Protein AF-A0A7C5MTE4-F1 (afdb_monomer_lite)

Radius of gyration: 14.62 Å; chains: 1; bounding box: 48×25×39 Å

Sequence (108 aa):
MKKFMESFSFVKAYNRLTEVLTDQRLAALGNAFVNFAYSLALSQKKGQPSGAKVKGATLAEAFRKAGLREYMPSRVSSHMLADAAEALFVYAWLQKHMTLEEFVAVLC

Secondary structure (DSSP, 8-state):
--------TT-PPPSSHHHHHT-HHHHHHHHHHHHHHHHHHHHHHHTS----PPPHHHHHHHHHHTTGGGGS-SS--HHHHHHHHHHHHHHHHHTTSS-HHHHHHHH-

Structure (mmCIF, N/CA/C/O backbone):
data_AF-A0A7C5MTE4-F1
#
_entry.id   AF-A0A7C5MTE4-F1
#
loop_
_atom_site.group_PDB
_atom_site.id
_atom_site.type_symbol
_atom_site.label_atom_id
_atom_site.label_alt_id
_atom_site.label_comp_id
_atom_site.label_asym_id
_atom_site.label_entity_id
_atom_site.label_seq_id
_atom_site.pdbx_PDB_ins_code
_atom_site.Cartn_x
_atom_site.Cartn_y
_atom_site.Cartn_z
_atom_site.occupancy
_atom_site.B_iso_or_equiv
_atom_site.auth_seq_id
_atom_site.auth_comp_id
_atom_site.auth_asym_id
_atom_site.auth_atom_id
_atom_site.pdbx_PDB_model_num
ATOM 1 N N . MET A 1 1 ? -30.482 9.240 -11.917 1.00 42.16 1 MET A N 1
ATOM 2 C CA . MET A 1 1 ? -29.376 8.751 -11.059 1.00 42.16 1 MET A CA 1
ATOM 3 C C . MET A 1 1 ? -28.295 8.093 -11.917 1.00 42.16 1 MET A C 1
ATOM 5 O O . MET A 1 1 ? -28.307 6.882 -12.062 1.00 42.16 1 MET A O 1
ATOM 9 N N . LYS A 1 2 ? -27.404 8.865 -12.552 1.00 43.56 2 LYS A N 1
ATOM 10 C CA . LYS A 1 2 ? -26.249 8.344 -13.316 1.00 43.56 2 LYS A CA 1
ATOM 11 C C . LYS A 1 2 ? -25.186 9.445 -13.437 1.00 43.56 2 LYS A C 1
ATOM 13 O O . LYS A 1 2 ? -25.247 10.197 -14.401 1.00 43.56 2 LYS A O 1
ATOM 18 N N . LYS A 1 3 ? -24.291 9.590 -12.445 1.00 40.09 3 LYS A N 1
ATOM 19 C CA . LYS A 1 3 ? -22.984 10.293 -12.556 1.00 40.09 3 LYS A CA 1
ATOM 20 C C . LYS A 1 3 ? -22.188 10.292 -11.233 1.00 40.09 3 LYS A C 1
ATOM 22 O O . LYS A 1 3 ? -21.803 11.331 -10.723 1.00 40.09 3 LYS A O 1
ATOM 27 N N . PHE A 1 4 ? -21.935 9.120 -10.656 1.00 48.72 4 PHE A N 1
ATOM 28 C CA . PHE A 1 4 ? -20.853 8.968 -9.665 1.00 48.72 4 PHE A CA 1
ATOM 29 C C . PHE A 1 4 ? -19.835 7.962 -10.213 1.00 48.72 4 PHE A C 1
ATOM 31 O O . PHE A 1 4 ? -19.551 6.928 -9.628 1.00 48.72 4 PHE A O 1
ATOM 38 N N . MET A 1 5 ? -19.397 8.213 -11.444 1.00 48.75 5 MET A N 1
ATOM 39 C CA . MET A 1 5 ? -18.467 7.370 -12.191 1.00 48.75 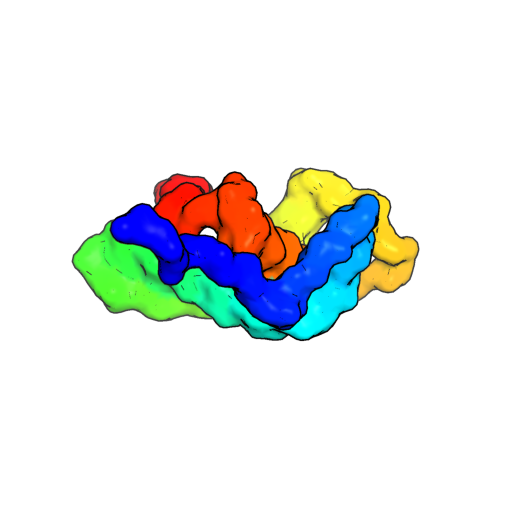5 MET A CA 1
ATOM 40 C C . MET A 1 5 ? -17.667 8.287 -13.107 1.00 48.75 5 MET A C 1
ATOM 42 O O . MET A 1 5 ? -17.851 8.312 -14.318 1.00 48.75 5 MET A O 1
ATOM 46 N N . GLU A 1 6 ? -16.809 9.095 -12.507 1.00 56.19 6 GLU A N 1
ATOM 47 C CA . GLU A 1 6 ? -15.646 9.583 -13.228 1.00 56.19 6 GLU A CA 1
ATOM 48 C C . GLU A 1 6 ? -14.462 8.840 -12.622 1.00 56.19 6 GLU A C 1
ATOM 50 O O . GLU A 1 6 ? -14.168 8.954 -11.432 1.00 56.19 6 GLU A O 1
ATOM 55 N N . SER A 1 7 ? -13.853 7.984 -13.446 1.00 69.75 7 SER A N 1
ATOM 56 C CA . SER A 1 7 ? -12.469 7.563 -13.261 1.00 69.75 7 SER A CA 1
ATOM 57 C C . SER A 1 7 ? -11.674 8.815 -12.892 1.00 69.75 7 SER A C 1
ATOM 59 O O . SER A 1 7 ? -11.816 9.857 -13.534 1.00 69.75 7 SER A O 1
ATOM 61 N N . PHE A 1 8 ? -10.915 8.744 -11.801 1.00 80.56 8 PHE A N 1
ATOM 62 C CA . PHE A 1 8 ? -10.058 9.843 -11.386 1.00 80.56 8 PHE A CA 1
ATOM 63 C C . PHE A 1 8 ? -9.223 10.289 -12.591 1.00 80.56 8 PHE A C 1
ATOM 65 O O . PHE A 1 8 ? -8.463 9.490 -13.131 1.00 80.56 8 PHE A O 1
ATOM 72 N N . SER A 1 9 ? -9.355 11.549 -13.018 1.00 84.50 9 SER A N 1
ATOM 73 C CA . SER A 1 9 ? -8.743 12.049 -14.263 1.00 84.50 9 SER A CA 1
ATOM 74 C C . SER A 1 9 ? -7.216 11.923 -14.295 1.00 84.50 9 SER A C 1
ATOM 76 O O . SER A 1 9 ? -6.603 11.935 -15.360 1.00 84.50 9 SER A O 1
ATOM 78 N N . PHE A 1 10 ? -6.597 11.788 -13.121 1.00 84.81 10 PHE A N 1
ATOM 79 C CA . PHE A 1 10 ? -5.164 11.582 -12.943 1.00 84.81 10 PHE A CA 1
ATOM 80 C C . PHE A 1 10 ? -4.734 10.106 -12.976 1.00 84.81 10 PHE A C 1
ATOM 82 O O . PHE A 1 10 ? -3.535 9.829 -12.995 1.00 84.81 10 PHE A O 1
ATOM 89 N N . VAL A 1 11 ? -5.675 9.159 -12.965 1.00 83.69 11 VAL A N 1
ATOM 90 C CA . VAL A 1 11 ? -5.390 7.723 -12.931 1.00 83.69 11 VAL A CA 1
ATOM 91 C C . VAL A 1 11 ? -5.332 7.184 -14.345 1.00 83.69 11 VAL A C 1
ATOM 93 O O . VAL A 1 11 ? -6.321 7.151 -15.073 1.00 83.69 11 VAL A O 1
ATOM 96 N N . LYS A 1 12 ? -4.143 6.727 -14.724 1.00 84.25 12 LYS A N 1
ATOM 97 C CA . LYS A 1 12 ? -3.902 6.086 -16.012 1.00 84.25 12 LYS A CA 1
ATOM 98 C C . LYS A 1 12 ? -4.240 4.597 -15.930 1.00 84.25 12 LYS A C 1
ATOM 100 O O . LYS A 1 12 ? -4.084 3.963 -14.885 1.00 84.25 12 LYS A O 1
ATOM 105 N N . ALA A 1 13 ? -4.683 4.028 -17.046 1.00 84.38 13 ALA A N 1
ATOM 106 C CA . ALA A 1 13 ? -4.636 2.584 -17.229 1.00 84.38 13 ALA A CA 1
ATOM 107 C C . ALA A 1 13 ? -3.184 2.204 -17.549 1.00 84.38 13 ALA A C 1
ATOM 109 O O . ALA A 1 13 ? -2.596 2.760 -18.478 1.00 84.38 13 ALA A O 1
ATOM 110 N N . TYR A 1 14 ? -2.606 1.307 -16.755 1.00 89.12 14 TYR A N 1
ATOM 111 C CA . TYR A 1 14 ? -1.260 0.791 -16.988 1.00 89.12 14 TYR A CA 1
ATOM 112 C C . TYR A 1 14 ? -1.365 -0.556 -17.692 1.00 89.12 14 TYR A C 1
ATOM 114 O O . TYR A 1 14 ? -2.251 -1.352 -17.386 1.00 89.12 14 TYR A O 1
ATOM 122 N N . ASN A 1 15 ? -0.456 -0.817 -18.628 1.00 89.12 15 ASN A N 1
ATOM 123 C CA . ASN A 1 15 ? -0.463 -2.065 -19.398 1.00 89.12 15 ASN A CA 1
ATOM 124 C C . ASN A 1 15 ? 0.425 -3.133 -18.757 1.00 89.12 15 ASN A C 1
ATOM 126 O O . ASN A 1 15 ? 0.342 -4.310 -19.106 1.00 89.12 15 ASN A O 1
ATOM 130 N N . ARG A 1 16 ? 1.314 -2.724 -17.846 1.00 93.19 16 ARG A N 1
ATOM 131 C CA . ARG A 1 16 ? 2.236 -3.613 -17.140 1.00 93.19 16 ARG A CA 1
ATOM 132 C C . ARG A 1 16 ? 2.239 -3.294 -15.655 1.00 93.19 16 ARG A C 1
ATOM 134 O O . ARG A 1 16 ? 2.305 -2.133 -15.263 1.00 93.19 16 ARG A O 1
ATOM 141 N N . LEU A 1 17 ? 2.265 -4.338 -14.829 1.00 94.00 17 LEU A N 1
ATOM 142 C CA . LEU A 1 17 ? 2.335 -4.199 -13.373 1.00 94.00 17 LEU A CA 1
ATOM 143 C C . LEU A 1 17 ? 3.559 -3.377 -12.934 1.00 94.00 17 LEU A C 1
ATOM 145 O O . LEU A 1 17 ? 3.439 -2.512 -12.075 1.00 94.00 17 LEU A O 1
ATOM 149 N N . THR A 1 18 ? 4.709 -3.573 -13.585 1.00 95.06 18 THR A N 1
ATOM 150 C CA . THR A 1 18 ? 5.941 -2.793 -13.373 1.00 95.06 18 THR A CA 1
ATOM 151 C C . THR A 1 18 ? 5.725 -1.281 -13.426 1.00 95.06 18 THR A C 1
ATOM 153 O O . THR A 1 18 ? 6.383 -0.553 -12.687 1.00 95.06 18 THR A O 1
ATOM 156 N N . GLU A 1 19 ? 4.830 -0.792 -14.288 1.00 95.44 19 GLU A N 1
ATOM 157 C CA . GLU A 1 19 ? 4.575 0.643 -14.434 1.00 95.44 19 GLU A CA 1
ATOM 158 C C . GLU A 1 19 ? 3.823 1.202 -13.220 1.00 95.44 19 GLU A C 1
ATOM 160 O O . GLU A 1 19 ? 4.171 2.273 -12.736 1.00 95.44 19 GLU A O 1
ATOM 165 N N . VAL A 1 20 ? 2.863 0.446 -12.672 1.00 96.50 20 VAL A N 1
ATOM 166 C CA . VAL A 1 20 ? 2.176 0.799 -11.417 1.00 96.50 20 VAL A CA 1
ATOM 167 C C . VAL A 1 20 ? 3.173 0.808 -10.262 1.00 96.50 20 VAL A C 1
ATOM 169 O O . VAL A 1 20 ? 3.257 1.777 -9.515 1.00 96.50 20 VAL A O 1
ATOM 172 N N . LEU A 1 21 ? 3.965 -0.262 -10.142 1.00 96.69 21 LEU A N 1
ATOM 173 C CA . LEU A 1 21 ? 4.901 -0.464 -9.033 1.00 96.69 21 LEU A CA 1
ATOM 174 C C . LEU A 1 21 ? 6.043 0.562 -8.989 1.00 96.69 21 LEU A C 1
ATOM 176 O O . LEU A 1 21 ? 6.697 0.711 -7.961 1.00 96.69 21 LEU A O 1
ATOM 180 N N . THR A 1 22 ? 6.322 1.241 -10.103 1.00 95.75 22 THR A N 1
ATOM 181 C CA . THR A 1 22 ? 7.396 2.242 -10.200 1.00 95.75 22 THR A CA 1
ATOM 182 C C . THR A 1 22 ? 6.879 3.680 -10.278 1.00 95.75 22 THR A C 1
ATOM 184 O O . THR A 1 22 ? 7.687 4.612 -10.312 1.00 95.75 22 THR A O 1
ATOM 187 N N . ASP A 1 23 ? 5.558 3.893 -10.241 1.00 96.44 23 ASP A N 1
ATOM 188 C CA . ASP A 1 23 ? 4.969 5.229 -10.270 1.00 96.44 23 ASP A CA 1
ATOM 189 C C . ASP A 1 23 ? 5.071 5.919 -8.901 1.00 96.44 23 ASP A C 1
ATOM 191 O O . ASP A 1 23 ? 4.331 5.648 -7.955 1.00 96.44 23 ASP A O 1
ATOM 195 N N . GLN A 1 24 ? 5.987 6.880 -8.820 1.00 96.19 24 GLN A N 1
ATOM 196 C CA . GLN A 1 24 ? 6.267 7.646 -7.606 1.00 96.19 24 GLN A CA 1
ATOM 197 C C . GLN A 1 24 ? 5.107 8.551 -7.165 1.00 96.19 24 GLN A C 1
ATOM 199 O O . GLN A 1 24 ? 4.979 8.866 -5.983 1.00 96.19 24 GLN A O 1
ATOM 204 N N . ARG A 1 25 ? 4.243 8.987 -8.093 1.00 96.56 25 ARG A N 1
ATOM 205 C CA . ARG A 1 25 ? 3.075 9.814 -7.750 1.00 96.56 25 ARG A CA 1
ATOM 206 C C . ARG A 1 25 ? 1.975 8.950 -7.146 1.00 96.56 25 ARG A C 1
ATOM 208 O O . ARG A 1 25 ? 1.338 9.382 -6.186 1.00 96.56 25 ARG A O 1
ATOM 215 N N . LEU A 1 26 ? 1.789 7.733 -7.667 1.00 96.88 26 LEU A N 1
ATOM 216 C CA . LEU A 1 26 ? 0.923 6.741 -7.032 1.00 96.88 26 LEU A CA 1
ATOM 217 C C . LEU A 1 26 ? 1.467 6.334 -5.666 1.00 96.88 26 LEU A C 1
ATOM 219 O O . LEU A 1 26 ? 0.688 6.315 -4.723 1.00 96.88 26 LEU A O 1
ATOM 223 N N . ALA A 1 27 ? 2.773 6.095 -5.523 1.00 97.81 27 ALA A N 1
ATOM 224 C CA . ALA A 1 27 ? 3.376 5.785 -4.225 1.00 97.81 27 ALA A CA 1
ATOM 225 C C . ALA A 1 27 ? 3.116 6.893 -3.191 1.00 97.81 27 ALA A C 1
ATOM 227 O O . ALA A 1 27 ? 2.644 6.618 -2.092 1.00 97.81 27 ALA A O 1
ATOM 228 N N . ALA A 1 28 ? 3.301 8.165 -3.564 1.00 97.81 28 ALA A N 1
ATOM 229 C CA . ALA A 1 28 ? 3.045 9.292 -2.667 1.00 97.81 28 ALA A CA 1
ATOM 230 C C . ALA A 1 28 ? 1.586 9.354 -2.169 1.00 97.81 28 ALA A C 1
ATOM 232 O O . ALA A 1 28 ? 1.347 9.584 -0.980 1.00 97.81 28 ALA A O 1
ATOM 233 N N . LEU A 1 29 ? 0.606 9.122 -3.051 1.00 97.88 29 LEU A N 1
ATOM 234 C CA . LEU A 1 29 ? -0.804 9.015 -2.655 1.00 97.88 29 LEU A CA 1
ATOM 235 C C . LEU A 1 29 ? -1.062 7.736 -1.841 1.00 97.88 29 LEU A C 1
ATOM 237 O O . LEU A 1 29 ? -1.822 7.747 -0.870 1.00 97.88 29 LEU A O 1
ATOM 241 N N . GLY A 1 30 ? -0.400 6.647 -2.217 1.00 97.81 30 GLY A N 1
ATOM 242 C CA . GLY A 1 30 ? -0.482 5.344 -1.580 1.00 97.81 30 GLY A CA 1
ATOM 243 C C . GLY A 1 30 ? -0.012 5.346 -0.141 1.00 97.81 30 GLY A C 1
ATOM 244 O O . GLY A 1 30 ? -0.701 4.796 0.708 1.00 97.81 30 GLY A O 1
ATOM 245 N N . ASN A 1 31 ? 1.063 6.057 0.179 1.00 98.00 31 ASN A N 1
ATOM 246 C CA . ASN A 1 31 ? 1.511 6.253 1.552 1.00 98.00 31 ASN A CA 1
ATOM 247 C C . ASN A 1 31 ? 0.392 6.842 2.432 1.00 98.00 31 ASN A C 1
ATOM 249 O O . ASN A 1 31 ? 0.130 6.364 3.538 1.00 98.00 31 ASN A O 1
ATOM 253 N N . ALA A 1 32 ? -0.326 7.861 1.944 1.00 98.00 32 ALA A N 1
ATOM 254 C CA . ALA A 1 32 ? -1.453 8.437 2.680 1.00 98.00 32 ALA A CA 1
ATOM 255 C C . ALA A 1 32 ? -2.611 7.433 2.824 1.00 98.00 32 ALA A C 1
ATOM 257 O O . ALA A 1 32 ? -3.140 7.260 3.924 1.00 98.00 32 ALA A O 1
ATOM 258 N N . PHE A 1 33 ? -2.960 6.737 1.739 1.00 97.88 33 PHE A N 1
ATOM 259 C CA . PHE A 1 33 ? -4.020 5.727 1.720 1.00 97.88 33 PHE A CA 1
ATOM 260 C C . PHE A 1 33 ? -3.743 4.563 2.684 1.00 97.88 33 PHE A C 1
ATOM 262 O O . PHE A 1 33 ? -4.586 4.233 3.515 1.00 97.88 33 PHE A O 1
ATOM 269 N N . VAL A 1 34 ? -2.546 3.981 2.628 1.00 97.56 34 VAL A N 1
ATOM 270 C CA . VAL A 1 34 ? -2.124 2.845 3.459 1.00 97.56 34 VAL A CA 1
ATOM 271 C C . VAL A 1 34 ? -2.121 3.214 4.933 1.00 97.56 34 VAL A C 1
ATOM 273 O O . VAL A 1 34 ? -2.642 2.466 5.759 1.00 97.56 34 VAL A O 1
ATOM 276 N N . ASN A 1 35 ? -1.586 4.387 5.277 1.00 97.88 35 ASN A N 1
ATOM 277 C CA . ASN A 1 35 ? -1.598 4.860 6.659 1.00 97.88 35 ASN A CA 1
ATOM 278 C C . ASN A 1 35 ? -3.026 5.069 7.174 1.00 97.88 35 ASN A C 1
ATOM 280 O O . ASN A 1 35 ? -3.306 4.759 8.333 1.00 97.88 35 ASN A O 1
ATOM 284 N N . PHE A 1 36 ? -3.935 5.560 6.328 1.00 97.94 36 PHE A N 1
ATOM 285 C CA . PHE A 1 36 ? -5.337 5.717 6.694 1.00 97.94 36 PHE A CA 1
ATOM 286 C C . PHE A 1 36 ? -6.031 4.365 6.895 1.00 97.94 36 PHE A C 1
ATOM 288 O O . PHE A 1 36 ? -6.603 4.143 7.961 1.00 97.94 36 PHE A O 1
ATOM 295 N N . ALA A 1 37 ? -5.916 3.439 5.939 1.00 97.38 37 ALA A N 1
ATOM 296 C CA . ALA A 1 37 ? -6.485 2.094 6.048 1.00 97.38 37 ALA A CA 1
ATOM 297 C C . ALA A 1 37 ? -5.966 1.353 7.294 1.00 97.38 37 ALA A C 1
ATOM 299 O O . ALA A 1 37 ? -6.746 0.800 8.068 1.00 97.38 37 ALA A O 1
ATOM 300 N N . TYR A 1 38 ? -4.660 1.426 7.559 1.00 97.06 38 TYR A N 1
ATOM 301 C CA . TYR A 1 38 ? -4.062 0.843 8.760 1.00 97.06 38 TYR A CA 1
ATOM 302 C C . TYR A 1 38 ? -4.555 1.508 10.052 1.00 97.06 38 TYR A C 1
ATOM 304 O O . TYR A 1 38 ? -4.852 0.828 11.033 1.00 97.06 38 TYR A O 1
ATOM 312 N N . SER A 1 39 ? -4.682 2.837 10.061 1.00 97.50 39 SER A N 1
ATOM 313 C CA . SER A 1 39 ? -5.222 3.579 11.207 1.00 97.50 39 SER A CA 1
ATOM 314 C C . SER A 1 39 ? -6.678 3.207 11.493 1.00 97.50 39 SER A C 1
ATOM 316 O O . SER A 1 39 ? -7.054 3.057 12.656 1.00 97.50 39 SER A O 1
ATOM 318 N N . LEU A 1 40 ? -7.489 2.996 10.453 1.00 97.12 40 LEU A N 1
ATOM 319 C CA . LEU A 1 40 ? -8.862 2.514 10.591 1.00 97.12 40 LEU A CA 1
ATOM 320 C C . LEU A 1 40 ? -8.913 1.099 11.172 1.00 97.12 40 LEU A C 1
ATOM 322 O O . LEU A 1 40 ? -9.618 0.889 12.157 1.00 97.12 40 LEU A O 1
ATOM 326 N N . ALA A 1 41 ? -8.121 0.164 10.640 1.00 96.31 41 ALA A N 1
ATOM 327 C CA . ALA A 1 41 ? -8.028 -1.197 11.176 1.00 96.31 41 ALA A CA 1
ATOM 328 C C . ALA A 1 41 ? -7.599 -1.196 12.653 1.00 96.31 41 ALA 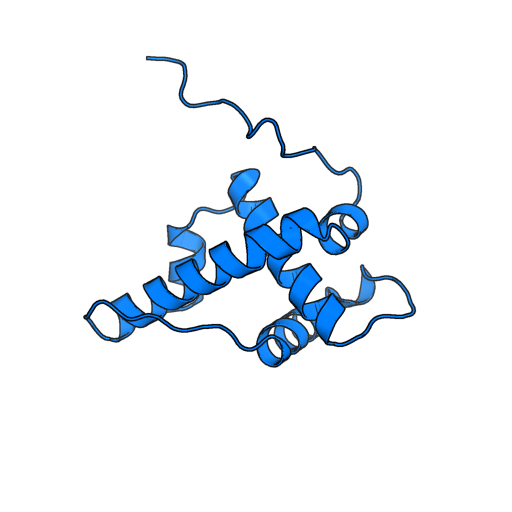A C 1
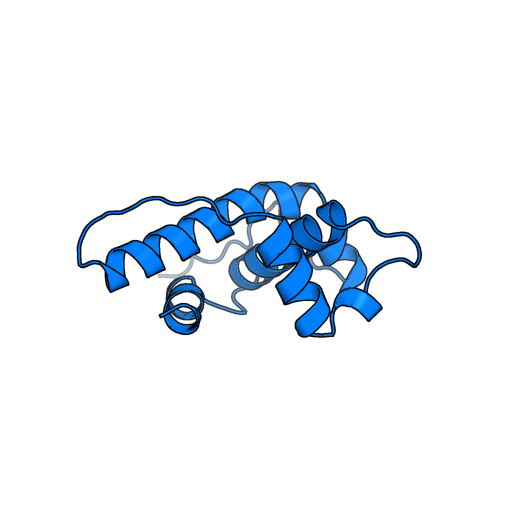ATOM 330 O O . ALA A 1 41 ? -8.192 -1.868 13.500 1.00 96.31 41 ALA A O 1
ATOM 331 N N . LEU A 1 42 ? -6.615 -0.363 13.000 1.00 96.88 42 LEU A N 1
ATOM 332 C CA . LEU A 1 42 ? -6.171 -0.189 14.380 1.00 96.88 42 LEU A CA 1
ATOM 333 C C . LEU A 1 42 ? -7.268 0.406 15.272 1.00 96.88 42 LEU A C 1
ATOM 335 O O . LEU A 1 42 ? -7.404 -0.005 16.424 1.00 96.88 42 LEU A O 1
ATOM 339 N N . SER A 1 43 ? -8.036 1.365 14.755 1.00 96.50 43 SER A N 1
ATOM 340 C CA . SER A 1 43 ? -9.148 1.988 15.477 1.00 96.50 43 SER A CA 1
ATOM 341 C C . SER A 1 43 ? -10.251 0.981 15.779 1.00 96.50 43 SER A C 1
ATOM 343 O O . SER A 1 43 ? -10.722 0.923 16.913 1.00 96.50 43 SER A O 1
ATOM 345 N N . GLN A 1 44 ? -10.616 0.146 14.798 1.00 95.19 44 GLN A N 1
ATOM 346 C CA . GLN A 1 44 ? -11.592 -0.931 14.976 1.00 95.19 44 GLN A CA 1
ATOM 347 C C . GLN A 1 44 ? -11.116 -1.936 16.024 1.00 95.19 44 GLN A C 1
ATOM 349 O O . GLN A 1 44 ? -11.840 -2.227 16.972 1.00 95.19 44 GLN A O 1
ATOM 354 N N . LYS A 1 45 ? -9.860 -2.386 15.922 1.00 94.62 45 LYS A N 1
ATOM 355 C CA . LYS A 1 45 ? -9.266 -3.328 16.879 1.00 94.62 45 LYS A CA 1
ATOM 356 C C . LYS A 1 45 ? -9.217 -2.787 18.311 1.00 94.62 45 LYS A C 1
ATOM 358 O O . LYS A 1 45 ? -9.312 -3.559 19.259 1.00 94.62 45 LYS A O 1
ATOM 363 N N . LYS A 1 46 ? -9.038 -1.474 18.479 1.00 95.62 46 LYS A N 1
ATOM 364 C CA . LYS A 1 46 ? -8.979 -0.814 19.794 1.00 95.62 46 LYS A CA 1
ATOM 365 C C . LYS A 1 46 ? -10.335 -0.337 20.317 1.00 95.62 46 LYS A C 1
ATOM 367 O O . LYS A 1 46 ? -10.408 0.045 21.479 1.00 95.62 46 LYS A O 1
ATOM 372 N N . GLY A 1 47 ? -11.372 -0.295 19.480 1.00 96.69 47 GLY A N 1
ATOM 373 C CA . GLY A 1 47 ? -12.671 0.289 19.828 1.00 96.69 47 GLY A CA 1
ATOM 374 C C . GLY A 1 47 ? -12.657 1.814 20.013 1.00 96.69 47 GLY A C 1
ATOM 375 O O . GLY A 1 47 ? -13.601 2.362 20.573 1.00 96.69 47 GLY A O 1
ATOM 376 N N . GLN A 1 48 ? -11.608 2.514 19.563 1.00 96.75 48 GLN A N 1
ATOM 377 C CA . GLN A 1 48 ? -11.501 3.974 19.669 1.00 96.75 48 GLN A CA 1
ATOM 378 C C . GLN A 1 48 ? -10.707 4.573 18.495 1.00 96.75 48 GLN A C 1
ATOM 380 O O . GLN A 1 48 ? -9.748 3.939 18.033 1.00 96.75 48 GLN A O 1
ATOM 385 N N . PRO A 1 49 ? -11.025 5.802 18.038 1.00 96.88 49 PRO A N 1
ATOM 386 C CA . PRO A 1 49 ? -10.271 6.475 16.981 1.00 96.88 49 PRO A CA 1
ATOM 387 C C . PRO A 1 49 ? -8.772 6.543 17.300 1.00 96.88 49 PRO A C 1
ATOM 389 O O . PRO A 1 49 ? -8.363 7.023 18.356 1.00 96.88 49 PRO A O 1
ATOM 392 N N . SER A 1 50 ? -7.948 6.028 16.393 1.00 95.94 50 SER A N 1
ATOM 393 C CA . SER A 1 50 ? -6.499 5.896 16.539 1.00 95.94 50 SER A CA 1
ATOM 394 C C . SER A 1 50 ? -5.798 6.166 15.208 1.00 95.94 50 SER A C 1
ATOM 396 O O . SER A 1 50 ? -6.307 5.818 14.147 1.00 95.94 50 SER A O 1
ATOM 398 N N . GLY A 1 51 ? -4.599 6.746 15.266 1.00 95.69 51 GLY A N 1
ATOM 399 C CA . GLY A 1 51 ? -3.748 6.984 14.100 1.00 95.69 51 GLY A CA 1
ATOM 400 C C . GLY A 1 51 ? -2.398 6.293 14.245 1.00 95.69 51 GLY A C 1
ATOM 401 O O . GLY A 1 51 ? -1.796 6.324 15.319 1.00 95.69 51 GLY A O 1
ATOM 402 N N . ALA A 1 52 ? -1.910 5.676 13.173 1.00 95.00 52 ALA A N 1
ATOM 403 C CA . ALA A 1 52 ? -0.571 5.108 13.121 1.00 95.00 52 ALA A CA 1
ATOM 404 C C . ALA A 1 52 ? -0.004 5.154 11.700 1.00 95.00 52 ALA A C 1
ATOM 406 O O . ALA A 1 52 ? -0.727 5.008 10.717 1.00 95.00 52 ALA A O 1
ATOM 407 N N . LYS A 1 53 ? 1.316 5.325 11.606 1.00 95.62 53 LYS A N 1
ATOM 408 C CA . LYS A 1 53 ? 2.045 5.189 10.345 1.00 95.62 53 LYS A CA 1
ATOM 409 C C . LYS A 1 53 ? 2.621 3.788 10.221 1.00 95.62 53 LYS A C 1
ATOM 411 O O . LYS A 1 53 ? 3.226 3.282 11.171 1.00 95.62 53 LYS A O 1
ATOM 416 N N . VAL A 1 54 ? 2.462 3.186 9.050 1.00 94.44 54 VAL A N 1
ATOM 417 C CA . VAL A 1 54 ? 3.099 1.913 8.720 1.00 94.44 54 VAL A CA 1
ATOM 418 C C . VAL A 1 54 ? 4.579 2.172 8.455 1.00 94.44 54 VAL A C 1
ATOM 420 O O . VAL A 1 54 ? 4.957 3.122 7.774 1.00 94.44 54 VAL A O 1
ATOM 423 N N . LYS A 1 55 ? 5.456 1.342 9.025 1.00 95.25 55 LYS A N 1
ATOM 424 C CA . LYS A 1 55 ? 6.895 1.446 8.766 1.00 95.25 55 LYS A CA 1
ATOM 425 C C . LYS A 1 55 ? 7.186 0.928 7.357 1.00 95.25 55 LYS A C 1
ATOM 427 O O . LYS A 1 55 ? 6.823 -0.204 7.043 1.00 95.25 55 LYS A O 1
ATOM 432 N N . GLY A 1 56 ? 7.937 1.687 6.558 1.00 94.50 56 GLY A N 1
ATOM 433 C CA . GLY A 1 56 ? 8.324 1.264 5.204 1.00 94.50 56 GLY A CA 1
ATOM 434 C C . GLY A 1 56 ? 9.053 -0.087 5.168 1.00 94.50 56 GLY A C 1
ATOM 435 O O . GLY A 1 56 ? 8.832 -0.885 4.266 1.00 94.50 56 GLY A O 1
ATOM 436 N N . ALA A 1 57 ? 9.846 -0.413 6.197 1.00 96.44 57 ALA A N 1
ATOM 437 C CA . ALA A 1 57 ? 10.479 -1.730 6.317 1.00 96.44 57 ALA A CA 1
ATOM 438 C C . ALA A 1 57 ? 9.457 -2.884 6.361 1.00 96.44 57 ALA A C 1
ATOM 440 O O . ALA A 1 57 ? 9.677 -3.911 5.723 1.00 96.44 57 ALA A O 1
ATOM 441 N N . THR A 1 58 ? 8.326 -2.696 7.051 1.00 96.12 58 THR A N 1
ATOM 442 C CA . THR A 1 58 ? 7.238 -3.682 7.121 1.00 96.12 58 THR A CA 1
ATOM 443 C C . THR A 1 58 ? 6.572 -3.865 5.758 1.00 96.12 58 THR A C 1
ATOM 445 O O . THR A 1 58 ? 6.350 -5.000 5.345 1.00 96.12 58 THR A O 1
ATOM 448 N N . LEU A 1 59 ? 6.316 -2.774 5.025 1.00 96.31 59 LEU A N 1
ATOM 449 C CA . LEU A 1 59 ? 5.758 -2.840 3.668 1.00 96.31 59 LEU A CA 1
ATOM 450 C C . LEU A 1 59 ? 6.715 -3.530 2.694 1.00 96.31 59 LEU A C 1
ATOM 452 O O . LEU A 1 59 ? 6.311 -4.429 1.963 1.00 96.31 59 LEU A O 1
ATOM 456 N N . ALA A 1 60 ? 7.998 -3.174 2.734 1.00 97.19 60 ALA A N 1
ATOM 457 C CA . ALA A 1 60 ? 9.017 -3.791 1.895 1.00 97.19 60 ALA A CA 1
ATOM 458 C C . ALA A 1 60 ? 9.159 -5.297 2.164 1.00 97.19 60 ALA A C 1
ATOM 460 O O . ALA A 1 60 ? 9.348 -6.084 1.237 1.00 97.19 60 ALA A O 1
ATOM 461 N N . GLU A 1 61 ? 9.081 -5.713 3.429 1.00 96.94 61 GLU A N 1
ATOM 462 C CA . GLU A 1 61 ? 9.103 -7.126 3.800 1.00 96.94 61 GLU A CA 1
ATOM 463 C C . GLU A 1 61 ? 7.843 -7.858 3.326 1.00 96.94 61 GLU A C 1
ATOM 465 O O . GLU A 1 61 ? 7.964 -8.922 2.718 1.00 96.94 61 GLU A O 1
ATOM 470 N N . ALA A 1 62 ? 6.656 -7.282 3.536 1.00 95.44 62 ALA A N 1
ATOM 471 C CA . ALA A 1 62 ? 5.395 -7.843 3.054 1.00 95.44 62 ALA A CA 1
ATOM 472 C C . ALA A 1 62 ? 5.404 -8.014 1.527 1.00 95.44 62 ALA A C 1
ATOM 474 O O . ALA A 1 62 ? 5.057 -9.079 1.022 1.00 95.44 62 ALA A O 1
ATOM 475 N N . PHE A 1 63 ? 5.905 -7.016 0.798 1.00 96.25 63 PHE A N 1
ATOM 476 C CA . PHE A 1 63 ? 6.033 -7.053 -0.657 1.00 96.25 63 PHE A CA 1
ATOM 477 C C . PHE A 1 63 ? 6.960 -8.181 -1.139 1.00 96.25 63 PHE A C 1
ATOM 479 O O . PHE A 1 63 ? 6.652 -8.874 -2.108 1.00 96.25 63 PHE A O 1
ATOM 486 N N . ARG A 1 64 ? 8.082 -8.419 -0.439 1.00 95.94 64 ARG A N 1
ATOM 487 C CA . ARG A 1 64 ? 8.969 -9.563 -0.726 1.00 95.94 64 ARG A CA 1
ATOM 488 C C . ARG A 1 64 ? 8.285 -10.896 -0.435 1.00 95.94 64 ARG A C 1
ATOM 490 O O . ARG A 1 64 ? 8.366 -11.798 -1.261 1.00 95.94 64 ARG A O 1
ATOM 497 N N . LYS A 1 65 ? 7.621 -11.017 0.718 1.00 96.81 65 LYS A N 1
ATOM 498 C CA . LYS A 1 65 ? 6.919 -12.245 1.127 1.00 96.81 65 LYS A CA 1
ATOM 499 C C . LYS A 1 65 ? 5.763 -12.596 0.192 1.00 96.81 65 LYS A C 1
ATOM 501 O O . LYS A 1 65 ? 5.498 -13.772 -0.009 1.00 96.81 65 LYS A O 1
ATOM 506 N N . ALA A 1 66 ? 5.136 -11.595 -0.420 1.00 95.00 66 ALA A N 1
ATOM 507 C CA . ALA A 1 66 ? 4.103 -11.774 -1.436 1.00 95.00 66 ALA A CA 1
ATOM 508 C C . ALA A 1 66 ? 4.647 -12.229 -2.808 1.00 95.00 66 ALA A C 1
ATOM 510 O O . ALA A 1 66 ? 3.875 -12.346 -3.753 1.00 95.00 66 ALA A O 1
ATOM 511 N N . GLY A 1 67 ? 5.963 -12.429 -2.964 1.00 95.25 67 GLY A N 1
ATOM 512 C CA . GLY A 1 67 ? 6.581 -12.808 -4.241 1.00 95.25 67 GLY A CA 1
ATOM 513 C C . GLY A 1 67 ? 6.670 -11.666 -5.259 1.00 95.25 67 GLY A C 1
ATOM 514 O O . GLY A 1 67 ? 7.297 -11.815 -6.300 1.00 95.25 67 GLY A O 1
ATOM 515 N N . LEU A 1 68 ? 6.147 -10.476 -4.944 1.00 95.50 68 LEU A N 1
ATOM 516 C CA . LEU A 1 68 ? 6.009 -9.377 -5.905 1.00 95.50 68 LEU A CA 1
ATOM 517 C C . LEU A 1 68 ? 7.340 -8.723 -6.308 1.00 95.50 68 LEU A C 1
ATOM 519 O O . LEU A 1 68 ? 7.404 -7.942 -7.259 1.00 95.50 68 LEU A O 1
ATOM 523 N N . ARG A 1 69 ? 8.432 -9.057 -5.612 1.00 93.19 69 ARG A N 1
ATOM 524 C CA . ARG A 1 69 ? 9.787 -8.593 -5.937 1.00 93.19 69 ARG A CA 1
ATOM 525 C C . ARG A 1 69 ? 10.209 -8.964 -7.363 1.00 93.19 69 ARG A C 1
ATOM 527 O O . ARG A 1 69 ? 11.011 -8.230 -7.938 1.00 93.19 69 ARG A O 1
ATOM 534 N N . GLU A 1 70 ? 9.712 -10.060 -7.928 1.00 93.94 70 GLU A N 1
ATOM 535 C CA . GLU A 1 70 ? 10.057 -10.489 -9.293 1.00 93.94 70 GLU A CA 1
ATOM 536 C C . GLU A 1 70 ? 9.556 -9.519 -10.375 1.00 93.94 70 GLU A C 1
ATOM 538 O O . GLU A 1 70 ? 10.196 -9.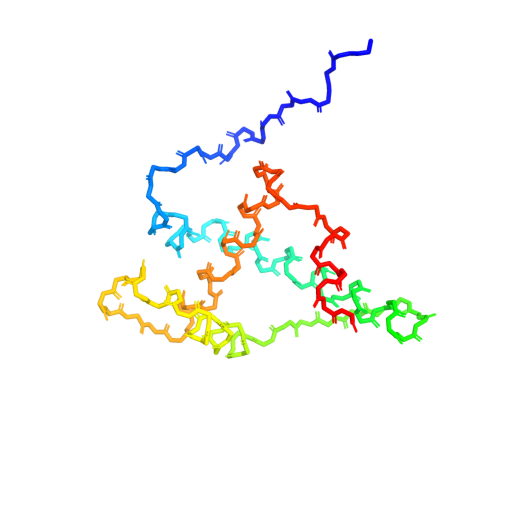366 -11.411 1.00 93.94 70 GLU A O 1
ATOM 543 N N . TYR A 1 71 ? 8.480 -8.776 -10.091 1.00 94.56 71 TYR A N 1
ATOM 544 C CA . TYR A 1 71 ? 7.939 -7.737 -10.971 1.00 94.56 71 TYR A CA 1
ATOM 545 C C . TYR A 1 71 ? 8.663 -6.397 -10.823 1.00 94.56 71 TYR A C 1
ATOM 547 O O . TYR A 1 71 ? 8.238 -5.408 -11.407 1.00 94.56 71 TYR A O 1
ATOM 555 N N . MET A 1 72 ? 9.736 -6.324 -10.035 1.00 95.25 72 MET A N 1
ATOM 556 C CA . MET A 1 72 ? 10.520 -5.103 -9.862 1.00 95.25 72 MET A CA 1
ATOM 557 C C . MET A 1 72 ? 11.814 -5.155 -10.680 1.00 95.25 72 MET A C 1
ATOM 559 O O . MET A 1 72 ? 12.395 -6.234 -10.837 1.00 95.25 72 MET A O 1
ATOM 563 N N . PRO A 1 73 ? 12.343 -3.999 -11.130 1.00 92.81 73 PRO A N 1
ATOM 564 C CA . PRO A 1 73 ? 13.650 -3.930 -11.777 1.00 92.81 73 PRO A CA 1
ATOM 565 C C . PRO A 1 73 ? 14.763 -4.613 -10.965 1.00 92.81 73 PRO A C 1
ATOM 567 O O . PRO A 1 73 ? 14.685 -4.773 -9.743 1.00 92.81 73 PRO A O 1
ATOM 570 N N . SER A 1 74 ? 15.845 -5.009 -11.635 1.00 88.00 74 SER A N 1
ATOM 571 C CA . SER A 1 74 ? 16.922 -5.792 -11.015 1.00 88.00 74 SER A CA 1
ATOM 572 C C . SER A 1 74 ? 17.562 -5.071 -9.822 1.00 88.00 74 SER A C 1
ATOM 574 O O . SER A 1 74 ? 17.822 -5.693 -8.794 1.00 88.00 74 SER A O 1
ATOM 576 N N . ARG A 1 75 ? 17.769 -3.750 -9.927 1.00 87.50 75 ARG A N 1
ATOM 577 C CA . ARG A 1 75 ? 18.349 -2.911 -8.868 1.00 87.50 75 ARG A CA 1
ATOM 578 C C 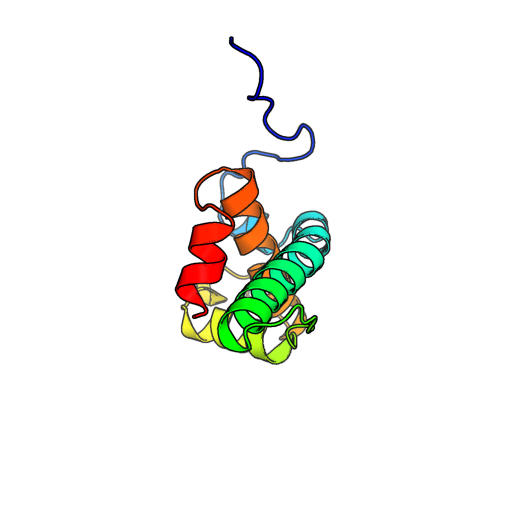. ARG A 1 75 ? 17.247 -2.192 -8.099 1.00 87.50 75 ARG A C 1
ATOM 580 O O . ARG A 1 75 ? 16.773 -1.154 -8.549 1.00 87.50 75 ARG A O 1
ATOM 587 N N . VAL A 1 76 ? 16.873 -2.725 -6.934 1.00 90.81 76 VAL A N 1
ATOM 588 C CA . VAL A 1 76 ? 15.888 -2.080 -6.054 1.00 90.81 76 VAL A CA 1
ATOM 589 C C . VAL A 1 76 ? 16.306 -2.035 -4.591 1.00 90.81 76 VAL A C 1
ATOM 591 O O . VAL A 1 76 ? 16.800 -3.014 -4.036 1.00 90.81 76 VAL A O 1
ATOM 594 N N . SER A 1 77 ? 16.092 -0.877 -3.967 1.00 93.25 77 SER A N 1
ATOM 595 C CA . SER A 1 77 ? 16.292 -0.635 -2.543 1.00 93.25 77 SER A CA 1
ATOM 596 C C . SER A 1 77 ? 15.064 -1.076 -1.743 1.00 93.25 77 SER A C 1
ATOM 598 O O . SER A 1 77 ? 13.976 -1.252 -2.289 1.00 93.25 77 SER A O 1
ATOM 600 N N . SER A 1 78 ? 15.215 -1.221 -0.423 1.00 92.56 78 SER A N 1
ATOM 601 C CA . SER A 1 78 ? 14.069 -1.522 0.444 1.00 92.56 78 SER A CA 1
ATOM 602 C C . SER A 1 78 ? 13.023 -0.404 0.447 1.00 92.56 78 SER A C 1
ATOM 604 O O . SER A 1 78 ? 11.847 -0.700 0.602 1.00 92.56 78 SER A O 1
ATOM 606 N N . HIS A 1 79 ? 13.437 0.852 0.253 1.00 95.31 79 HIS A N 1
ATOM 607 C CA . HIS A 1 79 ? 12.517 1.984 0.141 1.00 95.31 79 HIS A CA 1
ATOM 608 C C . HIS A 1 79 ? 11.636 1.857 -1.104 1.00 95.31 79 HIS A C 1
ATOM 610 O O . HIS A 1 79 ? 10.422 1.893 -0.975 1.00 95.31 79 HIS A O 1
ATOM 616 N N . MET A 1 80 ? 12.224 1.554 -2.267 1.00 96.19 80 MET A N 1
ATOM 617 C CA . MET A 1 80 ? 11.450 1.382 -3.503 1.00 96.19 80 MET A CA 1
ATOM 618 C C . MET A 1 80 ? 10.463 0.210 -3.440 1.00 96.19 80 MET A C 1
ATOM 620 O O . MET A 1 80 ? 9.447 0.235 -4.120 1.00 96.19 80 MET A O 1
ATOM 624 N N . LEU A 1 81 ? 10.736 -0.822 -2.635 1.00 97.19 81 LEU A N 1
ATOM 625 C CA . LEU A 1 81 ? 9.774 -1.909 -2.416 1.00 97.19 81 LEU A CA 1
ATOM 626 C C . LEU A 1 81 ? 8.595 -1.482 -1.536 1.00 97.19 81 LEU A C 1
ATOM 628 O O . LEU A 1 81 ? 7.490 -1.975 -1.735 1.00 97.19 81 LEU A O 1
ATOM 632 N N . ALA A 1 82 ? 8.824 -0.589 -0.570 1.00 97.62 82 ALA A N 1
ATOM 633 C CA . ALA A 1 82 ? 7.744 -0.004 0.215 1.00 97.62 82 ALA A CA 1
ATOM 634 C C . ALA A 1 82 ? 6.862 0.882 -0.676 1.00 97.62 82 ALA A C 1
ATOM 636 O O . ALA A 1 82 ? 5.653 0.678 -0.720 1.00 97.62 82 ALA A O 1
ATOM 637 N N . ASP A 1 83 ? 7.485 1.762 -1.460 1.00 98.19 83 ASP A N 1
ATOM 638 C CA . ASP A 1 83 ? 6.797 2.662 -2.390 1.00 98.19 83 ASP A CA 1
ATOM 639 C C . ASP A 1 83 ? 5.984 1.876 -3.434 1.00 98.19 83 ASP A C 1
ATOM 641 O O . ASP A 1 83 ? 4.853 2.233 -3.755 1.00 98.19 83 ASP A O 1
ATOM 645 N N . ALA A 1 84 ? 6.526 0.757 -3.928 1.00 97.94 84 ALA A N 1
ATOM 646 C CA . ALA A 1 84 ? 5.826 -0.134 -4.849 1.00 97.94 84 ALA A CA 1
ATOM 647 C C . ALA A 1 84 ? 4.568 -0.757 -4.225 1.00 97.94 84 ALA A C 1
ATOM 649 O O . ALA A 1 84 ? 3.536 -0.863 -4.890 1.00 97.94 84 ALA A O 1
ATOM 650 N N . ALA A 1 85 ? 4.632 -1.151 -2.948 1.00 97.88 85 ALA A N 1
ATOM 651 C CA . ALA A 1 85 ? 3.469 -1.650 -2.218 1.00 97.88 85 ALA A CA 1
ATOM 652 C C . ALA A 1 85 ? 2.404 -0.553 -2.053 1.00 97.88 85 ALA A C 1
ATOM 654 O O . ALA A 1 85 ? 1.222 -0.793 -2.297 1.00 97.88 85 ALA A O 1
ATOM 655 N N . GLU A 1 86 ? 2.824 0.660 -1.691 1.00 98.31 86 GLU A N 1
ATOM 656 C CA . GLU A 1 86 ? 1.945 1.824 -1.548 1.00 98.31 86 GLU A CA 1
ATOM 657 C C . GLU A 1 86 ? 1.239 2.165 -2.865 1.00 98.31 86 GLU A C 1
ATOM 659 O O . GLU A 1 86 ? 0.013 2.316 -2.889 1.00 98.31 86 GLU A O 1
ATOM 664 N N . ALA A 1 87 ? 1.994 2.222 -3.966 1.00 98.00 87 ALA A N 1
ATOM 665 C CA . ALA A 1 87 ? 1.462 2.472 -5.300 1.00 98.00 87 ALA A CA 1
ATOM 666 C C . ALA A 1 87 ? 0.449 1.397 -5.716 1.00 98.00 87 ALA A C 1
ATOM 668 O O . ALA A 1 87 ? -0.628 1.723 -6.218 1.00 98.00 87 ALA A O 1
ATOM 669 N N . LEU A 1 88 ? 0.758 0.122 -5.463 1.00 97.38 88 LEU A N 1
ATOM 670 C CA . LEU A 1 88 ? -0.123 -0.994 -5.797 1.00 97.38 88 LEU A CA 1
ATOM 671 C C . LEU A 1 88 ? -1.459 -0.919 -5.050 1.00 97.38 88 LEU A C 1
ATOM 673 O O . LEU A 1 88 ? -2.516 -1.063 -5.666 1.00 97.38 88 LEU A O 1
ATOM 677 N N . PHE A 1 89 ? -1.424 -0.680 -3.738 1.00 96.81 89 PHE A N 1
ATOM 678 C CA . PHE A 1 89 ? -2.633 -0.656 -2.917 1.00 96.81 89 PHE A CA 1
ATOM 679 C C . PHE A 1 89 ? -3.579 0.467 -3.317 1.00 96.81 89 PHE A C 1
ATOM 681 O O . PHE A 1 89 ? -4.772 0.233 -3.521 1.00 96.81 89 PHE A O 1
ATOM 688 N N . VAL A 1 90 ? -3.053 1.678 -3.501 1.00 97.31 90 VAL A N 1
ATOM 689 C CA . VAL A 1 90 ? -3.911 2.784 -3.924 1.00 97.31 90 VAL A CA 1
ATOM 690 C C . VAL A 1 90 ? -4.408 2.593 -5.346 1.00 97.31 90 VAL A C 1
ATOM 692 O O . VAL A 1 90 ? -5.563 2.900 -5.622 1.00 97.31 90 VAL A O 1
ATOM 695 N N . TYR A 1 91 ? -3.593 2.035 -6.243 1.00 96.44 91 TYR A N 1
ATOM 696 C CA . TYR A 1 91 ? -4.027 1.757 -7.606 1.00 96.44 91 TYR A CA 1
ATOM 697 C C . TYR A 1 91 ? -5.198 0.769 -7.642 1.00 96.44 91 TYR A C 1
ATOM 699 O O . TYR A 1 91 ? -6.191 1.031 -8.320 1.00 96.44 91 TYR A O 1
ATOM 707 N N . ALA A 1 92 ? -5.131 -0.312 -6.858 1.00 95.38 92 ALA A N 1
ATOM 708 C CA . ALA A 1 92 ? -6.220 -1.279 -6.738 1.00 95.38 92 ALA A CA 1
ATOM 709 C C . ALA A 1 92 ? -7.527 -0.622 -6.257 1.00 95.38 92 ALA A C 1
ATOM 711 O O . ALA A 1 92 ? -8.596 -0.891 -6.809 1.00 95.38 92 ALA A O 1
ATOM 712 N N . TRP A 1 93 ? -7.445 0.297 -5.290 1.00 95.75 93 TRP A N 1
ATOM 713 C CA . TRP A 1 93 ? -8.605 1.056 -4.816 1.00 95.75 93 TRP A CA 1
ATOM 714 C C . TRP A 1 93 ? -9.147 2.047 -5.858 1.00 95.75 93 TRP A C 1
ATOM 716 O O . TRP A 1 93 ? -10.358 2.128 -6.090 1.00 95.75 93 TRP A O 1
ATOM 726 N N . LEU A 1 94 ? -8.258 2.786 -6.528 1.00 94.56 94 LEU A N 1
ATOM 727 C CA . LEU A 1 94 ? -8.613 3.758 -7.567 1.00 94.56 94 LEU A CA 1
ATOM 728 C C . LEU A 1 94 ? -9.305 3.083 -8.761 1.00 94.56 94 LEU A C 1
ATOM 730 O O . LEU A 1 94 ? -10.256 3.643 -9.305 1.00 94.56 94 LEU A O 1
ATOM 734 N N . GLN A 1 95 ? -8.868 1.871 -9.118 1.00 91.94 95 GLN A N 1
ATOM 735 C CA . GLN A 1 95 ? -9.453 1.039 -10.177 1.00 91.94 95 GLN A CA 1
ATOM 736 C C . GLN A 1 95 ? -10.657 0.202 -9.723 1.00 91.94 95 GLN A C 1
ATOM 738 O O . GLN A 1 95 ? -11.211 -0.550 -10.519 1.00 91.94 95 GLN A O 1
ATOM 743 N N . LYS A 1 96 ? -11.094 0.337 -8.462 1.00 90.81 96 LYS A N 1
ATOM 744 C CA . LYS A 1 96 ? -12.232 -0.410 -7.895 1.00 90.81 96 LYS A CA 1
ATOM 745 C C . LYS A 1 96 ? -12.043 -1.931 -7.897 1.00 90.81 96 LYS A C 1
ATOM 747 O O . LYS A 1 96 ? -13.023 -2.665 -7.855 1.00 90.81 96 LYS A O 1
ATOM 752 N N . HIS A 1 97 ? -10.797 -2.401 -7.901 1.00 93.12 97 HIS A N 1
ATOM 753 C CA . HIS A 1 97 ? -10.489 -3.812 -7.674 1.00 93.12 97 HIS A CA 1
ATOM 754 C C . HIS A 1 97 ? -10.671 -4.213 -6.211 1.00 93.12 97 HIS A C 1
ATOM 756 O O . HIS A 1 97 ? -10.847 -5.393 -5.934 1.00 93.12 97 HIS A O 1
ATOM 762 N N . MET A 1 98 ? -10.605 -3.243 -5.294 1.00 94.62 98 MET A N 1
ATOM 763 C CA . MET A 1 98 ? -10.748 -3.477 -3.863 1.00 94.62 98 MET A CA 1
ATOM 764 C C . MET A 1 98 ? -11.301 -2.225 -3.165 1.00 94.62 98 MET A C 1
ATOM 766 O O . MET A 1 98 ? -10.930 -1.098 -3.511 1.00 94.62 98 MET A O 1
ATOM 770 N N . THR A 1 99 ? -12.204 -2.393 -2.204 1.00 96.12 99 THR A N 1
ATOM 771 C CA . THR A 1 99 ? -12.777 -1.298 -1.404 1.00 96.12 99 THR A CA 1
ATOM 772 C C . THR A 1 99 ? -11.918 -0.992 -0.179 1.00 96.12 99 THR A C 1
ATOM 774 O O . THR A 1 99 ? -11.065 -1.784 0.221 1.00 96.12 99 THR A O 1
ATOM 777 N N . LEU A 1 100 ? -12.122 0.177 0.441 1.00 95.69 100 LEU A N 1
ATOM 778 C CA . LEU A 1 100 ? -11.407 0.521 1.676 1.00 95.69 100 LEU A CA 1
ATOM 779 C C . LEU A 1 100 ? -11.778 -0.447 2.808 1.00 95.69 100 LEU A C 1
ATOM 781 O O . LEU A 1 100 ? -10.922 -0.840 3.593 1.00 95.69 100 LEU A O 1
ATOM 785 N N . GLU A 1 101 ? -13.044 -0.847 2.868 1.00 95.44 101 GLU A N 1
ATOM 786 C CA . GLU A 1 101 ? -13.573 -1.800 3.835 1.00 95.44 101 GLU A CA 1
ATOM 787 C C . GLU A 1 101 ? -12.897 -3.168 3.689 1.00 95.44 101 GLU A C 1
ATOM 789 O O . GLU A 1 101 ? -12.513 -3.762 4.693 1.00 95.44 101 GLU A O 1
ATOM 794 N N . GLU A 1 102 ? -12.668 -3.632 2.457 1.00 96.31 102 GLU A N 1
ATOM 795 C CA . GLU A 1 102 ? -11.911 -4.860 2.185 1.00 96.31 102 GLU A CA 1
ATOM 796 C C . GLU A 1 102 ? -10.444 -4.733 2.622 1.00 96.31 102 GLU A C 1
ATOM 798 O O . GLU A 1 102 ? -9.909 -5.657 3.235 1.00 96.31 102 GLU A O 1
ATOM 803 N N . PHE A 1 103 ? -9.795 -3.583 2.385 1.00 95.25 103 PHE A N 1
ATOM 804 C CA . PHE A 1 103 ? -8.429 -3.332 2.880 1.00 95.25 103 PHE A CA 1
ATOM 805 C C . PHE A 1 103 ? -8.346 -3.404 4.400 1.00 95.25 103 PHE A C 1
ATOM 807 O O . PHE A 1 103 ? -7.407 -3.988 4.937 1.00 95.25 103 PHE A O 1
ATOM 814 N N . VAL A 1 104 ? -9.322 -2.820 5.093 1.00 95.31 104 VAL A N 1
ATOM 815 C CA . VAL A 1 104 ? -9.390 -2.848 6.555 1.00 95.31 104 VAL A CA 1
ATOM 816 C C . VAL A 1 104 ? -9.655 -4.269 7.058 1.00 95.31 104 VAL A C 1
ATOM 818 O O . VAL A 1 104 ? -8.962 -4.717 7.966 1.00 95.31 104 VAL A O 1
ATOM 821 N N . ALA A 1 105 ? -10.584 -5.001 6.438 1.00 94.38 105 ALA A N 1
ATOM 822 C CA . ALA A 1 105 ? -10.952 -6.355 6.847 1.00 94.38 105 ALA A CA 1
ATOM 823 C C . ALA A 1 105 ? -9.785 -7.352 6.771 1.00 94.38 105 ALA A C 1
ATOM 825 O O . ALA A 1 105 ? -9.670 -8.215 7.632 1.00 94.38 105 ALA A O 1
ATOM 826 N N . VAL A 1 106 ? -8.889 -7.217 5.786 1.00 92.31 106 VAL A N 1
ATOM 827 C CA . VAL A 1 106 ? -7.689 -8.072 5.663 1.00 92.31 106 VAL A CA 1
ATOM 828 C C . VAL A 1 106 ? -6.662 -7.813 6.782 1.00 92.31 106 VAL A C 1
ATOM 830 O O . VAL A 1 106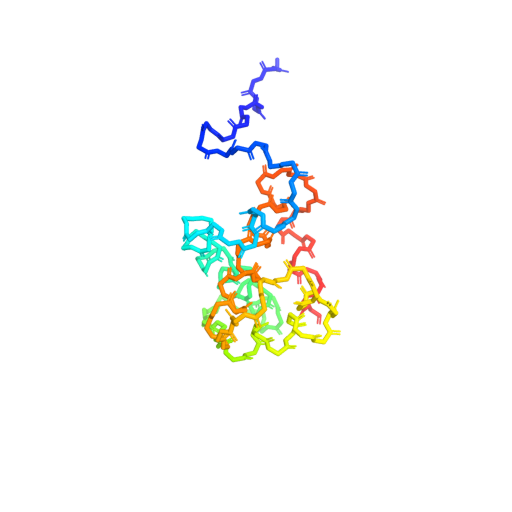 ? -5.809 -8.659 7.046 1.00 92.31 106 VAL A O 1
ATOM 833 N N . LEU A 1 107 ? -6.718 -6.652 7.443 1.00 86.94 107 LEU A N 1
ATOM 834 C CA . LEU A 1 107 ? -5.784 -6.252 8.504 1.00 86.94 107 LEU A CA 1
ATOM 835 C C . LEU A 1 107 ? -6.284 -6.559 9.928 1.00 86.94 107 LEU A C 1
ATOM 837 O O . LEU A 1 107 ? -5.511 -6.386 10.879 1.00 86.94 107 LEU A O 1
ATOM 841 N N . CYS A 1 108 ? -7.551 -6.949 10.086 1.00 74.75 108 CYS A N 1
ATOM 842 C CA . CYS A 1 108 ? -8.202 -7.207 11.373 1.00 74.75 108 CYS A CA 1
ATOM 843 C C . CYS A 1 108 ? -8.096 -8.676 11.789 1.00 74.75 108 CYS A C 1
ATOM 845 O O . CYS A 1 108 ? -7.716 -8.896 12.965 1.00 74.75 108 CYS A O 1
#

pLDDT: mean 91.67, std 11.95, range [40.09, 98.31]

Foldseek 3Di:
DDPPDDLPPPQDDDPALQVLLQDQVLLVVLQVLLQVLLQVLVCVVVVHRGGDGDDLLVQLVVLVVVVVCVSYDPDDDSNSSSSSSSSVVVSCCSVVVDDSVRSSVVSD